Protein AF-A0A6A7JZ56-F1 (afdb_monomer)

Mean predicted aligned error: 5.35 Å

Secondary structure (DSSP, 8-state):
-----TTT-S-HHHHHHHHHHHHHHHHHHHHTTSPPPHHHHHHHHHHHHHHHHHHHHS-GGG---SSHHHHHHHHHHHHHHHHHHHHHHH-GGGHHHHHHHHHHHHHHHHHHHHHHHHHHHT-

Radius of gyration: 14.14 Å; Cα contacts (8 Å, |Δi|>4): 108; chains: 1; bounding box: 32×33×38 Å

Foldseek 3Di:
DQFDDCQFDVDPLLSVLLVLLVLLLVLVVVVVVDPDDPVNVVSLVVSLVSNVVSVVVDDPVRNDTNDVLSVQLSVLSVQLNVLVVCCVVPNDVSVVVNVVSSVSNVVSCVVCVVVRVCRVVPD

Structure (mmCIF, N/CA/C/O backbone):
data_AF-A0A6A7JZ56-F1
#
_entry.id   AF-A0A6A7JZ56-F1
#
loop_
_atom_site.group_PDB
_atom_site.id
_atom_site.type_symbol
_atom_site.label_atom_id
_atom_site.label_alt_id
_atom_site.label_comp_id
_atom_site.label_asym_id
_atom_site.label_entity_id
_atom_site.label_seq_id
_atom_site.pdbx_PDB_ins_code
_atom_site.Cartn_x
_atom_site.Cartn_y
_atom_site.Cartn_z
_atom_site.occupancy
_atom_site.B_iso_or_equiv
_atom_site.auth_seq_id
_atom_site.auth_comp_id
_atom_site.auth_asym_id
_atom_site.auth_atom_id
_atom_site.pdbx_PDB_model_num
ATOM 1 N N . MET A 1 1 ? 10.332 5.415 10.055 1.00 50.06 1 MET A N 1
ATOM 2 C CA . MET A 1 1 ? 9.336 4.327 10.210 1.00 50.06 1 MET A CA 1
ATOM 3 C C . MET A 1 1 ? 7.957 4.970 10.256 1.00 50.06 1 MET A C 1
ATOM 5 O O . MET A 1 1 ? 7.738 5.757 11.169 1.00 50.06 1 MET A O 1
ATOM 9 N N . LEU A 1 2 ? 7.067 4.672 9.297 1.00 59.12 2 LEU A N 1
ATOM 10 C CA . LEU A 1 2 ? 5.681 5.170 9.286 1.00 59.12 2 LEU A CA 1
ATOM 11 C C . LEU A 1 2 ? 5.029 4.960 10.665 1.00 59.12 2 LEU A C 1
ATOM 13 O O . LEU A 1 2 ? 4.968 3.837 11.195 1.00 59.12 2 LEU A O 1
ATOM 17 N N . LYS A 1 3 ? 4.578 6.051 11.284 1.00 64.62 3 LYS A N 1
ATOM 18 C CA . LYS A 1 3 ? 3.863 6.014 12.561 1.00 64.62 3 LYS A CA 1
ATOM 19 C C . LYS A 1 3 ? 2.387 5.757 12.253 1.00 64.62 3 LYS A C 1
ATOM 21 O O . LYS A 1 3 ? 1.744 6.533 11.572 1.00 64.62 3 LYS A O 1
ATOM 26 N N . ILE A 1 4 ? 1.847 4.647 12.752 1.00 70.88 4 ILE A N 1
ATOM 27 C CA . ILE A 1 4 ? 0.401 4.375 12.765 1.00 70.88 4 ILE A CA 1
ATOM 28 C C . ILE A 1 4 ? 0.054 4.108 14.220 1.00 70.88 4 ILE A C 1
ATOM 30 O O . ILE A 1 4 ? 0.579 3.160 14.814 1.00 70.88 4 ILE A O 1
ATOM 34 N N . ASN A 1 5 ? -0.748 4.995 14.805 1.00 71.94 5 ASN A N 1
ATOM 35 C CA . ASN A 1 5 ? -1.115 4.946 16.216 1.00 71.94 5 ASN A CA 1
ATOM 36 C C . ASN A 1 5 ? -2.309 4.000 16.451 1.00 71.94 5 ASN A C 1
ATOM 38 O O . ASN A 1 5 ? -2.927 3.493 15.513 1.00 71.94 5 ASN A O 1
ATOM 42 N N . GLN A 1 6 ? -2.645 3.762 17.720 1.00 69.44 6 GLN A N 1
ATOM 43 C CA . GLN A 1 6 ? -3.777 2.905 18.098 1.00 69.44 6 GLN A CA 1
ATOM 44 C C . GLN A 1 6 ? -5.144 3.463 17.664 1.00 69.44 6 GLN A C 1
ATOM 46 O O . GLN A 1 6 ? -6.108 2.705 17.592 1.00 69.44 6 GLN A O 1
ATOM 51 N N . ASN A 1 7 ? -5.232 4.755 17.329 1.00 76.62 7 ASN A N 1
ATOM 52 C CA . ASN A 1 7 ? -6.481 5.382 16.897 1.00 76.62 7 ASN A CA 1
ATOM 53 C C . ASN A 1 7 ? -6.857 4.992 15.462 1.00 76.62 7 ASN A C 1
ATOM 55 O O . ASN A 1 7 ? -8.012 5.145 15.093 1.00 76.62 7 ASN A O 1
ATOM 59 N N . VAL A 1 8 ? -5.922 4.470 14.658 1.00 82.50 8 VAL A N 1
ATOM 60 C CA . VAL A 1 8 ? -6.206 3.985 13.295 1.00 82.50 8 VAL A CA 1
ATOM 61 C C . VAL A 1 8 ? -6.867 2.604 13.319 1.00 82.50 8 VAL A C 1
ATOM 63 O O . VAL A 1 8 ? -7.853 2.373 12.624 1.00 82.50 8 VAL A O 1
ATOM 66 N N . SER A 1 9 ? -6.369 1.692 14.155 1.00 84.69 9 SER A N 1
ATOM 67 C CA . SER A 1 9 ? -7.002 0.400 14.439 1.00 84.69 9 SER A CA 1
ATOM 68 C C . SER A 1 9 ? -6.580 -0.082 15.821 1.00 84.69 9 SER A C 1
ATOM 70 O O . SER A 1 9 ? -5.426 0.099 16.213 1.00 84.69 9 SER A O 1
ATOM 72 N N . LYS A 1 10 ? -7.483 -0.753 16.543 1.00 84.62 10 LYS A N 1
ATOM 73 C CA . LYS A 1 10 ? -7.171 -1.376 17.840 1.00 84.62 10 LYS A CA 1
ATOM 74 C C . LYS A 1 10 ? -6.270 -2.606 17.684 1.00 84.62 10 LYS A C 1
ATOM 76 O O . LYS A 1 10 ? -5.477 -2.895 18.578 1.00 84.62 10 LYS A O 1
ATOM 81 N N . ASP A 1 11 ? -6.319 -3.275 16.535 1.00 86.69 11 ASP A N 1
ATOM 82 C CA . ASP A 1 11 ? -5.546 -4.485 16.267 1.00 86.69 11 ASP A CA 1
ATOM 83 C C . ASP A 1 11 ? -4.121 -4.163 15.784 1.00 86.69 11 ASP A C 1
ATOM 85 O O . ASP A 1 11 ? -3.913 -3.448 14.803 1.00 86.69 11 ASP A O 1
ATOM 89 N N . ALA A 1 12 ? -3.113 -4.676 16.494 1.00 86.31 12 ALA A N 1
ATOM 90 C CA . ALA A 1 12 ? -1.713 -4.376 16.194 1.00 86.31 12 ALA A CA 1
ATOM 91 C C . ALA A 1 12 ? -1.249 -4.970 14.859 1.00 86.31 12 ALA A C 1
ATOM 93 O O . ALA A 1 12 ? -0.477 -4.325 14.152 1.00 86.31 12 ALA A O 1
ATOM 94 N N . GLN A 1 13 ? -1.737 -6.158 14.498 1.00 88.50 13 GLN A N 1
ATOM 95 C CA . GLN A 1 13 ? -1.364 -6.826 13.252 1.00 88.50 13 GLN A CA 1
ATOM 96 C C . GLN A 1 13 ? -1.930 -6.076 12.041 1.00 88.50 13 GLN A C 1
ATOM 98 O O . GLN A 1 13 ? -1.213 -5.862 11.070 1.00 88.50 13 GLN A O 1
ATOM 103 N N . THR A 1 14 ? -3.161 -5.576 12.143 1.00 88.75 14 THR A N 1
ATOM 104 C CA . THR A 1 14 ? -3.817 -4.729 11.139 1.00 88.75 14 THR A CA 1
ATOM 105 C C . THR A 1 14 ? -3.053 -3.420 10.934 1.00 88.75 14 THR A C 1
ATOM 107 O O . THR A 1 14 ? -2.819 -3.010 9.797 1.00 88.75 14 THR A O 1
ATOM 110 N N . ARG A 1 15 ? -2.578 -2.782 12.018 1.00 89.06 15 ARG A N 1
ATOM 111 C CA . ARG A 1 15 ? -1.710 -1.595 11.909 1.00 89.06 15 ARG A CA 1
ATOM 112 C C . ARG A 1 15 ? -0.377 -1.914 11.235 1.00 89.06 15 ARG A C 1
ATOM 114 O O . ARG A 1 15 ? 0.089 -1.113 10.432 1.00 89.06 15 ARG A O 1
ATOM 121 N N . THR A 1 16 ? 0.247 -3.044 11.566 1.00 89.56 16 THR A N 1
ATOM 122 C CA . THR A 1 16 ? 1.497 -3.478 10.923 1.00 89.56 16 THR A CA 1
ATOM 123 C C . THR A 1 16 ? 1.284 -3.728 9.436 1.00 89.56 16 THR A C 1
ATOM 125 O O . THR A 1 16 ? 2.041 -3.198 8.632 1.00 89.56 16 THR A O 1
ATOM 128 N N . LEU A 1 17 ? 0.223 -4.444 9.062 1.00 90.81 17 LEU A N 1
ATOM 129 C CA . LEU A 1 17 ? -0.098 -4.713 7.665 1.00 90.81 17 LEU A CA 1
ATOM 130 C C . LEU A 1 17 ? -0.321 -3.415 6.876 1.00 90.81 17 LEU A C 1
ATOM 132 O O . LEU A 1 17 ? 0.290 -3.231 5.829 1.00 90.81 17 LEU A O 1
ATOM 136 N N . LEU A 1 18 ? -1.101 -2.470 7.414 1.00 91.19 18 LEU A N 1
ATOM 137 C CA . LEU A 1 18 ? -1.303 -1.164 6.778 1.00 91.19 18 LEU A CA 1
ATOM 138 C C . LEU A 1 18 ? 0.019 -0.403 6.565 1.00 91.19 18 LEU A C 1
ATOM 140 O O . LEU A 1 18 ? 0.199 0.227 5.527 1.00 91.19 18 LEU A O 1
ATOM 144 N N . LYS A 1 19 ? 0.966 -0.469 7.512 1.00 89.75 19 LYS A N 1
ATOM 145 C CA . LYS A 1 19 ? 2.287 0.161 7.340 1.00 89.75 19 LYS A CA 1
ATOM 146 C C . LYS A 1 19 ? 3.075 -0.442 6.187 1.00 89.75 19 LYS A C 1
ATOM 148 O O . LYS A 1 19 ? 3.716 0.306 5.459 1.00 89.75 19 LYS A O 1
ATOM 153 N N . GLU A 1 20 ? 3.078 -1.764 6.053 1.00 90.31 20 GLU A N 1
ATOM 154 C CA . GLU A 1 20 ? 3.816 -2.426 4.971 1.00 90.31 20 GLU A CA 1
ATOM 155 C C . GLU A 1 20 ? 3.198 -2.112 3.609 1.00 90.31 20 GLU A C 1
ATOM 157 O O . GLU A 1 20 ? 3.914 -1.755 2.679 1.00 90.31 20 GLU A O 1
ATOM 162 N N . LEU A 1 21 ? 1.868 -2.119 3.527 1.00 92.56 21 LEU A N 1
ATOM 163 C CA . LEU A 1 21 ? 1.133 -1.713 2.331 1.00 92.56 21 LEU A CA 1
ATOM 164 C C . LEU A 1 21 ? 1.464 -0.281 1.890 1.00 92.56 21 LEU A C 1
ATOM 166 O O . LEU A 1 21 ? 1.689 -0.033 0.709 1.00 92.56 21 LEU A O 1
ATOM 170 N N . LEU A 1 22 ? 1.555 0.657 2.837 1.00 92.00 22 LEU A N 1
ATOM 171 C CA . LEU A 1 22 ? 1.928 2.043 2.540 1.00 92.00 22 LEU A CA 1
ATOM 172 C C . LEU A 1 22 ? 3.359 2.173 2.008 1.00 92.00 22 LEU A C 1
ATOM 174 O O . LEU A 1 22 ? 3.589 2.960 1.095 1.00 92.00 22 LEU A O 1
ATOM 178 N N . LYS A 1 23 ? 4.313 1.395 2.534 1.00 89.81 23 LYS A N 1
ATOM 179 C CA . LYS A 1 23 ? 5.691 1.394 2.014 1.00 89.81 23 LYS A CA 1
ATOM 180 C C . LYS A 1 23 ? 5.750 0.885 0.577 1.00 89.81 23 LYS A C 1
ATOM 182 O O . LYS A 1 23 ? 6.409 1.499 -0.253 1.00 89.81 23 LYS A O 1
ATOM 187 N N . VAL A 1 24 ? 5.058 -0.221 0.290 1.00 91.94 24 VAL A N 1
ATOM 188 C CA . VAL A 1 24 ? 4.978 -0.790 -1.066 1.00 91.94 24 VAL A CA 1
ATOM 189 C C . VAL A 1 24 ? 4.401 0.240 -2.031 1.00 91.94 24 VAL A C 1
ATOM 191 O O . VAL A 1 24 ? 4.985 0.496 -3.080 1.00 91.94 24 VAL A O 1
ATOM 194 N N . HIS A 1 25 ? 3.314 0.903 -1.637 1.00 93.12 25 HIS A N 1
ATOM 195 C CA . HIS A 1 25 ? 2.709 1.960 -2.436 1.00 93.12 25 HIS A CA 1
ATOM 196 C C . HIS A 1 25 ? 3.665 3.129 -2.703 1.00 93.12 25 HIS A C 1
ATOM 198 O O . HIS A 1 25 ? 3.793 3.565 -3.842 1.00 93.12 25 HIS A O 1
ATOM 204 N N . GLN A 1 26 ? 4.392 3.610 -1.689 1.00 89.38 26 GLN A N 1
ATOM 205 C CA . GLN A 1 26 ? 5.391 4.674 -1.861 1.00 89.38 26 GLN A CA 1
ATOM 206 C C . GLN A 1 26 ? 6.486 4.284 -2.868 1.00 89.38 26 GLN A C 1
ATOM 208 O O . GLN A 1 26 ? 6.894 5.116 -3.678 1.00 89.38 26 GLN A O 1
ATOM 213 N N . ILE A 1 27 ? 6.919 3.020 -2.868 1.00 91.00 27 ILE A N 1
ATOM 214 C CA . ILE A 1 27 ? 7.876 2.499 -3.855 1.00 91.00 27 ILE A CA 1
ATOM 215 C C . ILE A 1 27 ? 7.255 2.461 -5.255 1.00 91.00 27 ILE A C 1
ATOM 217 O O . ILE A 1 27 ? 7.877 2.916 -6.211 1.00 91.00 27 ILE A O 1
ATOM 221 N N . HIS A 1 28 ? 6.013 1.993 -5.391 1.00 90.69 28 HIS A N 1
ATOM 222 C CA . HIS A 1 28 ? 5.309 2.006 -6.676 1.00 90.69 28 HIS A CA 1
ATOM 223 C C . HIS A 1 28 ? 5.098 3.424 -7.229 1.00 90.69 28 HIS A C 1
ATOM 225 O O . HIS A 1 28 ? 5.112 3.614 -8.446 1.00 90.69 28 HIS A O 1
ATOM 231 N N . GLN A 1 29 ? 4.921 4.426 -6.362 1.00 87.12 29 GLN A N 1
ATOM 232 C CA . GLN A 1 29 ? 4.890 5.828 -6.782 1.00 87.12 29 GLN A CA 1
ATOM 233 C C . GLN A 1 29 ? 6.268 6.311 -7.234 1.00 87.12 29 GLN A C 1
ATOM 235 O O . GLN A 1 29 ? 6.370 6.969 -8.267 1.00 87.12 29 GLN A O 1
ATOM 240 N N . ALA A 1 30 ? 7.329 5.952 -6.505 1.00 84.38 30 ALA A N 1
ATOM 241 C CA . ALA A 1 30 ? 8.698 6.284 -6.891 1.00 84.38 30 ALA A CA 1
ATOM 242 C C . ALA A 1 30 ? 9.080 5.663 -8.245 1.00 84.38 30 ALA A C 1
ATOM 244 O O . ALA A 1 30 ? 9.745 6.324 -9.037 1.00 84.38 30 ALA A O 1
ATOM 245 N N . TYR A 1 31 ? 8.587 4.459 -8.552 1.00 80.19 31 TYR A N 1
ATOM 246 C CA . TYR A 1 31 ? 8.820 3.810 -9.844 1.00 80.19 31 TYR A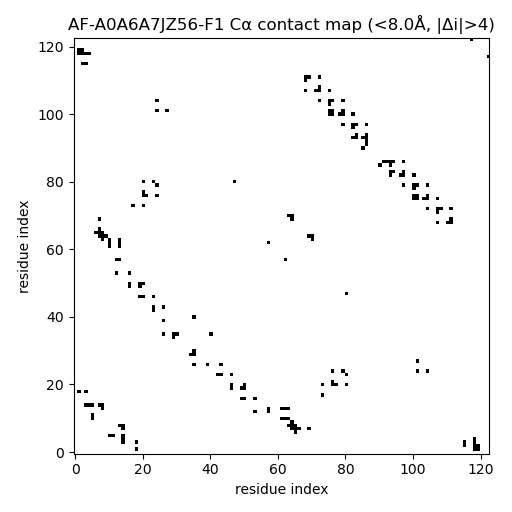 CA 1
ATOM 247 C C . TYR A 1 31 ? 8.293 4.616 -11.046 1.00 80.19 31 TYR A C 1
ATOM 249 O O . TYR A 1 31 ? 8.812 4.515 -12.151 1.00 80.19 31 TYR A O 1
ATOM 257 N N . ASN A 1 32 ? 7.293 5.482 -10.844 1.00 71.94 32 ASN A N 1
ATOM 258 C CA . ASN A 1 32 ? 6.802 6.356 -11.916 1.00 71.94 32 ASN A CA 1
ATOM 259 C C . ASN A 1 32 ? 7.804 7.455 -12.307 1.00 71.94 32 ASN A C 1
ATOM 261 O O . ASN A 1 32 ? 7.645 8.068 -13.360 1.00 71.94 32 ASN A O 1
ATOM 265 N N . VAL A 1 33 ? 8.773 7.764 -11.440 1.00 77.69 33 VAL A N 1
ATOM 266 C CA . VAL A 1 33 ? 9.695 8.903 -11.593 1.00 77.69 33 VAL A CA 1
ATOM 267 C C . VAL A 1 33 ? 11.170 8.495 -11.606 1.00 77.69 33 VAL A C 1
ATOM 269 O O . VAL A 1 33 ? 12.018 9.317 -11.948 1.00 77.69 33 VAL A O 1
ATOM 272 N N . ARG A 1 34 ? 11.487 7.251 -11.233 1.00 85.38 34 ARG A N 1
ATOM 273 C CA . ARG A 1 34 ? 12.829 6.659 -11.286 1.00 85.38 34 ARG A CA 1
ATOM 274 C C . ARG A 1 34 ? 12.748 5.138 -11.369 1.00 85.38 34 ARG A C 1
ATOM 276 O O . ARG A 1 34 ? 11.777 4.555 -10.901 1.00 85.38 34 ARG A O 1
ATOM 283 N N . ASP A 1 35 ? 13.808 4.501 -11.847 1.00 84.31 35 ASP A N 1
ATOM 284 C CA . ASP A 1 35 ? 13.936 3.047 -11.755 1.00 84.31 35 ASP A CA 1
ATOM 285 C C . ASP A 1 35 ? 13.997 2.582 -10.291 1.00 84.31 35 ASP A C 1
ATOM 287 O O . ASP A 1 35 ? 14.408 3.328 -9.387 1.00 84.31 35 ASP A O 1
ATOM 291 N N . LEU A 1 36 ? 13.566 1.340 -10.055 1.00 84.94 36 LEU A N 1
ATOM 292 C CA . LEU A 1 36 ? 13.720 0.685 -8.759 1.00 84.94 36 LEU A CA 1
ATOM 293 C C . LEU A 1 36 ? 15.203 0.439 -8.482 1.00 84.94 36 LEU A C 1
ATOM 295 O O . LEU A 1 36 ? 15.968 0.070 -9.367 1.00 84.94 36 LEU A O 1
ATOM 299 N N . THR A 1 37 ? 15.605 0.660 -7.236 1.00 89.19 37 THR A N 1
ATOM 300 C CA . THR A 1 37 ? 16.930 0.270 -6.749 1.00 89.19 37 THR A CA 1
ATOM 301 C C . THR A 1 37 ? 16.862 -1.124 -6.137 1.00 89.19 37 THR A C 1
ATOM 303 O O . THR A 1 37 ? 15.802 -1.529 -5.659 1.00 89.19 37 THR A O 1
ATOM 306 N N . ASP A 1 38 ? 18.002 -1.804 -6.008 1.00 89.69 38 ASP A N 1
ATOM 307 C CA . ASP A 1 38 ? 18.105 -3.073 -5.268 1.00 89.69 38 ASP A CA 1
ATOM 308 C C . ASP A 1 38 ? 17.494 -2.981 -3.856 1.00 89.69 38 ASP A C 1
ATOM 310 O O . ASP A 1 38 ? 16.910 -3.933 -3.338 1.00 89.69 38 ASP A O 1
ATOM 314 N N . ALA A 1 39 ? 17.608 -1.813 -3.213 1.00 89.25 39 ALA A N 1
ATOM 315 C CA . ALA A 1 39 ? 17.013 -1.571 -1.905 1.00 89.25 39 ALA A CA 1
ATOM 316 C C . ALA A 1 39 ? 15.477 -1.539 -1.964 1.00 89.25 39 ALA A C 1
ATOM 318 O O . ALA A 1 39 ? 14.822 -2.071 -1.066 1.00 89.25 39 ALA A O 1
ATOM 319 N N . ASP A 1 40 ? 14.895 -0.943 -3.007 1.00 87.69 40 ASP A N 1
ATOM 320 C CA . ASP A 1 40 ? 13.446 -0.952 -3.209 1.00 87.69 40 ASP A CA 1
ATOM 321 C C . ASP A 1 40 ? 12.944 -2.374 -3.456 1.00 87.69 40 ASP A C 1
ATOM 323 O O . ASP A 1 40 ? 11.964 -2.788 -2.841 1.00 87.69 40 ASP A O 1
ATOM 327 N N . GLU A 1 41 ? 13.642 -3.144 -4.292 1.00 87.88 41 GLU A N 1
ATOM 328 C CA . GLU A 1 41 ? 13.302 -4.539 -4.582 1.00 87.88 41 GLU A CA 1
ATOM 329 C C . GLU A 1 41 ? 13.330 -5.408 -3.317 1.00 87.88 41 GLU A C 1
ATOM 331 O O . GLU A 1 41 ? 12.373 -6.137 -3.043 1.00 87.88 41 GLU A O 1
ATOM 336 N N . GLN A 1 42 ? 14.356 -5.256 -2.472 1.00 89.62 42 GLN A N 1
ATOM 337 C CA . GLN A 1 42 ? 14.428 -5.936 -1.173 1.00 89.62 42 GLN A CA 1
ATOM 338 C C . GLN A 1 42 ? 13.274 -5.540 -0.240 1.00 89.62 42 GLN A C 1
ATOM 340 O O . GLN A 1 42 ? 12.731 -6.380 0.488 1.00 89.62 42 GLN A O 1
ATOM 345 N N . ILE A 1 43 ? 12.881 -4.260 -0.229 1.00 89.31 43 ILE A N 1
ATOM 346 C CA . ILE A 1 43 ? 11.737 -3.800 0.570 1.00 89.31 43 ILE A CA 1
ATOM 347 C C . ILE A 1 43 ? 10.439 -4.397 0.028 1.00 89.31 43 ILE A C 1
ATOM 349 O O . ILE A 1 43 ? 9.614 -4.848 0.830 1.00 89.31 43 ILE A O 1
ATOM 353 N N . LEU A 1 44 ? 10.254 -4.422 -1.293 1.00 88.81 44 LEU A N 1
ATOM 354 C CA . LEU A 1 44 ? 9.093 -5.027 -1.934 1.00 88.81 44 LEU A CA 1
ATOM 355 C C . LEU A 1 44 ? 8.995 -6.503 -1.549 1.00 88.81 44 LEU A C 1
ATOM 357 O O . LEU A 1 44 ? 7.986 -6.902 -0.966 1.00 88.81 44 LEU A O 1
ATOM 361 N N . GLU A 1 45 ? 10.048 -7.291 -1.766 1.00 89.06 45 GLU A N 1
ATOM 362 C CA . GLU A 1 45 ? 10.078 -8.721 -1.442 1.00 89.06 45 GLU A CA 1
ATOM 363 C C . GLU A 1 45 ? 9.733 -8.983 0.032 1.00 89.06 45 GLU A C 1
ATOM 365 O O . GLU A 1 45 ? 8.847 -9.786 0.357 1.00 89.06 45 GLU A O 1
ATOM 370 N N . LYS A 1 46 ? 10.383 -8.258 0.950 1.00 90.19 46 LYS A N 1
ATOM 371 C CA . LYS A 1 46 ? 10.117 -8.376 2.387 1.00 90.19 46 LYS A CA 1
ATOM 372 C C . LYS A 1 46 ? 8.665 -8.036 2.724 1.00 90.19 46 LYS A C 1
ATOM 374 O O . LYS A 1 46 ? 8.038 -8.737 3.524 1.00 90.19 46 LYS A O 1
ATOM 379 N N . SER A 1 47 ? 8.125 -6.985 2.114 1.00 88.31 47 SER A N 1
ATOM 380 C CA . SER A 1 47 ? 6.752 -6.535 2.346 1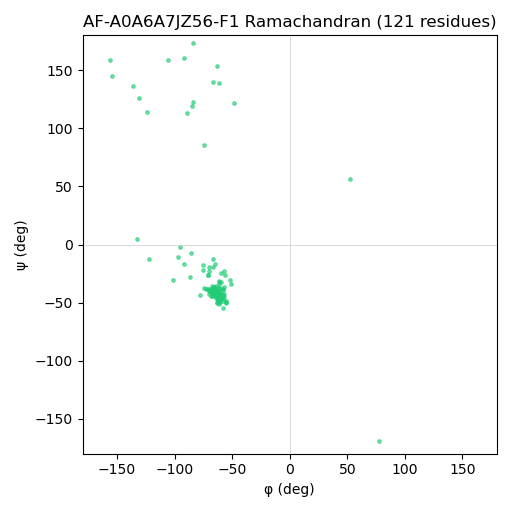.00 88.31 47 SER A CA 1
ATOM 381 C C . SER A 1 47 ? 5.731 -7.530 1.792 1.00 88.31 47 SER A C 1
ATOM 383 O O . SER A 1 47 ? 4.732 -7.801 2.460 1.00 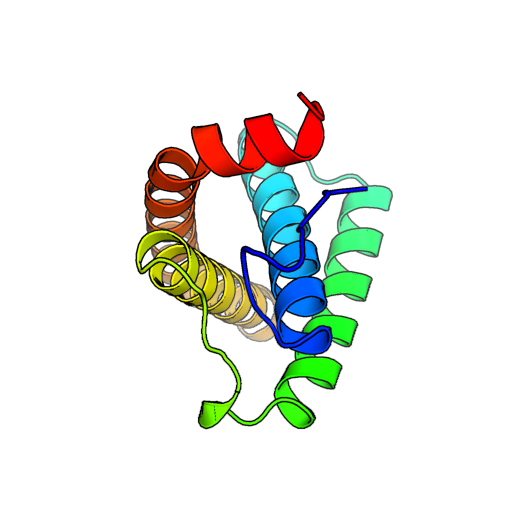88.31 47 SER A O 1
ATOM 385 N N . PHE A 1 48 ? 5.984 -8.141 0.629 1.00 86.19 48 PHE A N 1
ATOM 386 C CA . PHE A 1 48 ? 5.149 -9.213 0.072 1.00 86.19 48 PHE A CA 1
ATOM 387 C C . PHE A 1 48 ? 5.088 -10.424 0.999 1.00 86.19 48 PHE A C 1
ATOM 389 O O . PHE A 1 48 ? 3.999 -10.898 1.335 1.00 86.19 48 PHE A O 1
ATOM 396 N N . ASN A 1 49 ? 6.247 -10.892 1.464 1.00 88.38 49 ASN A N 1
ATOM 397 C CA . ASN A 1 49 ? 6.329 -12.039 2.363 1.00 88.38 49 ASN A CA 1
ATOM 398 C C . ASN A 1 49 ? 5.592 -11.783 3.682 1.00 88.38 49 ASN A C 1
ATOM 400 O O . ASN A 1 49 ? 4.786 -12.615 4.110 1.00 88.38 49 ASN A O 1
ATOM 404 N N . LEU A 1 50 ? 5.796 -10.607 4.280 1.00 88.44 50 LEU A N 1
ATOM 405 C CA . LEU A 1 50 ? 5.127 -10.221 5.520 1.00 88.44 50 LEU A CA 1
ATOM 406 C C . LEU A 1 50 ? 3.613 -10.040 5.331 1.00 88.44 50 LEU A C 1
ATOM 408 O O . LEU A 1 50 ? 2.832 -10.455 6.186 1.00 88.44 50 LEU A O 1
ATOM 412 N N . THR A 1 51 ? 3.177 -9.481 4.201 1.00 86.19 51 THR A N 1
ATOM 413 C CA . THR A 1 51 ? 1.747 -9.345 3.881 1.00 86.19 51 THR A CA 1
ATOM 414 C C . THR A 1 51 ? 1.089 -10.717 3.777 1.00 86.19 51 THR A C 1
ATOM 416 O O . THR A 1 51 ? 0.058 -10.949 4.407 1.00 86.19 51 THR A O 1
ATOM 419 N N . ARG A 1 52 ? 1.709 -11.659 3.055 1.00 85.06 52 ARG A N 1
ATOM 420 C CA . ARG A 1 52 ? 1.217 -13.039 2.930 1.00 85.06 52 ARG A CA 1
ATOM 421 C C . ARG A 1 52 ? 1.105 -13.725 4.293 1.00 85.06 52 ARG A C 1
ATOM 423 O O . ARG A 1 52 ? 0.092 -14.359 4.583 1.00 85.06 52 ARG A O 1
ATOM 430 N N . GLU A 1 53 ? 2.120 -13.569 5.141 1.00 88.25 53 GLU A N 1
ATOM 431 C CA . GLU A 1 53 ? 2.119 -14.112 6.499 1.00 88.25 53 GLU A CA 1
ATOM 432 C C . GLU A 1 53 ? 0.983 -13.521 7.348 1.00 88.25 53 GLU A C 1
ATOM 434 O O . GLU A 1 53 ? 0.200 -14.267 7.939 1.00 88.25 53 GLU A O 1
ATOM 439 N N . LEU A 1 54 ? 0.860 -12.192 7.398 1.00 86.44 54 LEU A N 1
ATOM 440 C CA . LEU A 1 54 ? -0.141 -11.510 8.218 1.00 86.44 54 LEU A CA 1
ATOM 441 C C . LEU A 1 54 ? -1.564 -11.776 7.726 1.00 86.44 54 LEU A C 1
ATOM 443 O O . LEU A 1 54 ? -2.439 -12.034 8.548 1.00 86.44 54 LEU A O 1
ATOM 447 N N . MET A 1 55 ? -1.797 -11.801 6.414 1.00 81.50 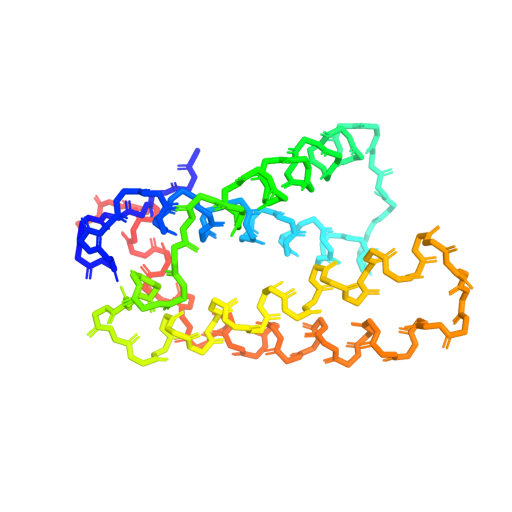55 MET A N 1
ATOM 448 C CA . MET A 1 55 ? -3.109 -12.121 5.839 1.00 81.50 55 MET A CA 1
ATOM 449 C C . MET A 1 55 ? -3.581 -13.535 6.203 1.00 81.50 55 MET A C 1
ATOM 451 O O . MET A 1 55 ? -4.775 -13.743 6.393 1.00 81.50 55 MET A O 1
ATOM 455 N N . SER A 1 56 ? -2.665 -14.496 6.376 1.00 81.56 56 SER A N 1
ATOM 456 C CA . SER A 1 56 ? -3.021 -15.841 6.862 1.00 81.56 56 SER A CA 1
ATOM 457 C C . SER A 1 56 ? -3.442 -15.869 8.341 1.00 81.56 56 SER A C 1
ATOM 459 O O . SER A 1 56 ? -4.153 -16.775 8.772 1.00 81.56 56 SER A O 1
ATOM 461 N N . LYS A 1 57 ? -3.012 -14.873 9.127 1.00 80.50 57 LYS A N 1
ATOM 462 C CA . LYS A 1 57 ? -3.192 -14.802 10.588 1.00 80.50 57 LYS A CA 1
ATOM 463 C C . LYS A 1 57 ? -4.326 -13.861 11.001 1.00 80.50 57 LYS A C 1
ATOM 465 O O . LYS A 1 57 ? -4.967 -14.070 12.034 1.00 80.50 57 LYS A O 1
ATOM 470 N N . ILE A 1 58 ? -4.581 -12.822 10.211 1.00 80.12 58 ILE A N 1
ATOM 471 C CA . ILE A 1 58 ? -5.619 -11.827 10.465 1.00 80.12 58 ILE A CA 1
ATOM 472 C C . ILE A 1 58 ? -6.919 -12.307 9.816 1.00 80.12 58 ILE A C 1
ATOM 474 O O . ILE A 1 58 ? -7.058 -12.349 8.599 1.00 80.12 58 ILE A O 1
ATOM 478 N N . SER A 1 59 ? -7.921 -12.627 10.635 1.00 72.88 59 SER A N 1
ATOM 479 C CA . SER A 1 59 ? -9.279 -12.827 10.121 1.00 72.88 59 SER A CA 1
ATOM 480 C C . SER A 1 59 ? -9.788 -11.532 9.486 1.00 72.88 59 SER A C 1
ATOM 482 O O . SER A 1 59 ? -9.658 -10.466 10.085 1.00 72.88 59 SER A O 1
ATOM 484 N N . THR A 1 60 ? -10.469 -11.621 8.344 1.00 69.81 60 THR A N 1
ATOM 485 C CA . THR A 1 60 ? -11.127 -10.473 7.690 1.00 69.81 60 THR A CA 1
ATOM 486 C C . THR A 1 60 ? -12.043 -9.688 8.637 1.00 69.81 60 THR A C 1
ATOM 488 O O . THR A 1 60 ? -12.124 -8.470 8.546 1.00 69.81 60 THR A O 1
ATOM 491 N N . LYS A 1 61 ? -12.660 -10.347 9.631 1.00 67.81 61 LYS A N 1
ATOM 492 C CA . LYS A 1 61 ? -13.476 -9.697 10.677 1.00 67.81 61 LYS A CA 1
ATOM 493 C C . LYS A 1 61 ? -12.676 -8.795 11.632 1.00 67.81 61 LYS A C 1
ATOM 495 O O . LYS A 1 61 ? -13.284 -7.979 12.328 1.00 67.81 61 LYS A O 1
ATOM 500 N N . LYS A 1 62 ? -11.352 -8.969 11.718 1.00 69.56 62 LYS A N 1
ATOM 501 C CA . LYS A 1 62 ? -10.430 -8.176 12.552 1.00 69.56 62 LYS A CA 1
ATOM 502 C C . LYS A 1 62 ? -9.831 -6.977 11.817 1.00 69.56 62 LYS A C 1
ATOM 504 O O . LYS A 1 62 ? -9.363 -6.061 12.488 1.00 69.56 62 LYS A O 1
ATOM 509 N N . ILE A 1 63 ? -9.899 -6.951 10.485 1.00 79.75 63 ILE A N 1
ATOM 510 C CA . ILE A 1 63 ? -9.517 -5.792 9.675 1.00 79.75 63 ILE A CA 1
ATOM 511 C C . ILE A 1 63 ? -10.622 -4.746 9.834 1.00 79.75 63 ILE A C 1
ATOM 513 O O . ILE A 1 63 ? -11.602 -4.722 9.095 1.00 79.75 63 ILE A O 1
ATOM 517 N N . LYS A 1 64 ? -10.508 -3.946 10.893 1.00 79.69 64 LYS A N 1
ATOM 518 C CA . LYS A 1 64 ? -11.412 -2.837 11.194 1.00 79.69 64 LYS A CA 1
ATOM 519 C C . LYS A 1 64 ? -10.590 -1.603 11.498 1.00 79.69 64 LYS A C 1
ATOM 521 O O . LYS A 1 64 ? -9.740 -1.632 12.400 1.00 79.69 64 LYS A O 1
ATOM 526 N N . PHE A 1 65 ? -10.882 -0.527 10.785 1.00 86.44 65 PHE A N 1
ATOM 527 C CA . PHE A 1 65 ? -10.295 0.772 11.047 1.00 86.44 65 PHE A CA 1
ATOM 528 C C . PHE A 1 65 ? -11.303 1.703 11.724 1.00 86.44 65 PHE A C 1
ATOM 530 O O . PHE A 1 65 ? -12.510 1.466 11.723 1.00 86.44 65 PHE A O 1
ATOM 537 N N . ALA A 1 66 ? -10.796 2.732 12.401 1.00 82.31 66 ALA A N 1
ATOM 538 C CA . ALA A 1 66 ? -11.642 3.667 13.143 1.00 82.31 66 ALA A CA 1
ATOM 539 C C . ALA A 1 66 ? -12.395 4.659 12.239 1.00 82.31 66 ALA A C 1
ATOM 541 O O . ALA A 1 66 ? -13.402 5.222 12.657 1.00 82.31 66 ALA A O 1
ATOM 542 N N . ASP A 1 67 ? -11.902 4.882 11.018 1.00 85.69 67 ASP A N 1
ATOM 543 C CA . ASP A 1 67 ? -12.459 5.811 10.034 1.00 85.69 67 ASP A CA 1
ATOM 544 C C . ASP A 1 67 ? -12.476 5.126 8.659 1.00 85.69 67 ASP A C 1
ATOM 546 O O . ASP A 1 67 ? -11.488 4.503 8.258 1.00 85.69 67 ASP A O 1
ATOM 550 N N . LYS A 1 68 ? -13.586 5.288 7.928 1.00 86.81 68 LYS A N 1
ATOM 551 C CA . LYS A 1 68 ? -13.825 4.691 6.606 1.00 86.81 68 LYS A CA 1
ATOM 552 C C . LYS A 1 68 ? -12.754 5.034 5.575 1.00 86.81 68 LYS A C 1
ATOM 554 O O . LYS A 1 68 ? -12.554 4.262 4.634 1.00 86.81 68 LYS A O 1
ATOM 559 N N . LYS A 1 69 ? -12.062 6.170 5.717 1.00 88.69 69 LYS A N 1
ATOM 560 C CA . LYS A 1 69 ? -10.948 6.514 4.820 1.00 88.69 69 LYS A CA 1
ATOM 561 C C . LYS A 1 69 ? -9.785 5.528 4.949 1.00 88.69 69 LYS A C 1
ATOM 563 O O . LYS A 1 69 ? -9.182 5.179 3.943 1.00 88.69 69 LYS A O 1
ATOM 568 N N . TRP A 1 70 ? -9.521 5.020 6.157 1.00 89.12 70 TRP A N 1
ATOM 569 C CA . TRP A 1 70 ? -8.489 4.011 6.397 1.00 89.12 70 TRP A CA 1
ATOM 570 C C . TRP A 1 70 ? -8.918 2.633 5.902 1.00 89.12 70 TRP A C 1
ATOM 572 O O . TRP A 1 70 ? -8.088 1.932 5.334 1.00 89.12 70 TRP A O 1
ATOM 582 N N . ASP A 1 71 ? -10.198 2.269 6.053 1.00 89.00 71 ASP A N 1
ATOM 583 C CA . ASP A 1 71 ? -10.734 1.037 5.456 1.00 89.00 71 ASP A CA 1
ATOM 584 C C . ASP A 1 71 ? -10.587 1.071 3.926 1.00 89.00 71 ASP A C 1
ATOM 586 O O . ASP A 1 71 ? -10.114 0.115 3.314 1.00 89.00 71 ASP A O 1
ATOM 590 N N . SER A 1 72 ? -10.952 2.199 3.308 1.00 90.56 72 SER A N 1
ATOM 591 C CA . SER A 1 72 ? -10.854 2.388 1.856 1.00 90.56 72 SER A CA 1
ATOM 592 C C . SER A 1 72 ? -9.402 2.323 1.392 1.00 90.56 72 SER A C 1
ATOM 594 O O . SER A 1 72 ? -9.083 1.550 0.493 1.00 90.56 72 SER A O 1
ATOM 596 N N . LEU A 1 73 ? -8.513 3.071 2.052 1.00 93.69 73 LEU A N 1
ATOM 597 C CA . LEU A 1 73 ? -7.081 3.046 1.773 1.00 93.69 73 LEU A CA 1
ATOM 598 C C . LEU A 1 73 ? -6.514 1.632 1.882 1.00 93.69 73 LEU A C 1
ATOM 600 O O . LEU A 1 73 ? -5.879 1.158 0.948 1.00 93.69 73 LEU A O 1
ATOM 604 N N . PHE A 1 74 ? -6.785 0.933 2.983 1.00 92.50 74 PHE A N 1
ATOM 605 C CA . PHE A 1 74 ? -6.317 -0.433 3.184 1.00 92.50 74 PHE A CA 1
ATOM 606 C C . PHE A 1 74 ? -6.753 -1.362 2.046 1.00 92.50 74 PHE A C 1
ATOM 608 O O . PHE A 1 74 ? -5.927 -2.085 1.489 1.00 92.50 74 PHE A O 1
ATOM 615 N N . ASN A 1 75 ? -8.035 -1.322 1.674 1.00 91.88 75 ASN A N 1
ATOM 616 C CA . ASN A 1 75 ? -8.575 -2.178 0.622 1.00 91.88 75 ASN A CA 1
ATOM 617 C C . ASN A 1 75 ? -7.925 -1.899 -0.737 1.00 91.88 75 ASN A C 1
ATOM 619 O O . ASN A 1 75 ? -7.596 -2.842 -1.457 1.00 91.88 75 ASN A O 1
ATOM 623 N N . PHE A 1 76 ? -7.704 -0.628 -1.082 1.00 95.44 76 PHE A N 1
ATOM 624 C CA . PHE A 1 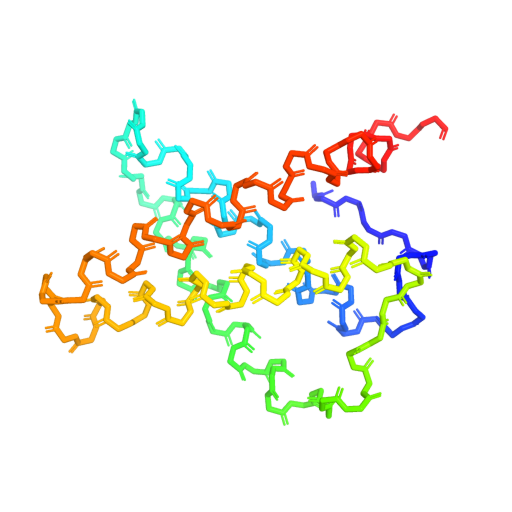76 ? -7.068 -0.279 -2.351 1.00 95.44 76 PHE A CA 1
ATOM 625 C C . PHE A 1 76 ? -5.575 -0.612 -2.379 1.00 95.44 76 PHE A C 1
ATOM 627 O O . PHE A 1 76 ? -5.110 -1.129 -3.391 1.00 95.44 76 PHE A O 1
ATOM 634 N N . LEU A 1 77 ? -4.840 -0.423 -1.279 1.00 94.81 77 LEU A N 1
ATOM 635 C CA . LEU A 1 77 ? -3.432 -0.835 -1.212 1.00 94.81 77 LEU A CA 1
ATOM 636 C C . LEU A 1 77 ? -3.286 -2.364 -1.293 1.00 94.81 77 LEU A C 1
ATOM 638 O O . LEU A 1 77 ? -2.394 -2.869 -1.970 1.00 94.81 77 LEU A O 1
ATOM 642 N N . MET A 1 78 ? -4.189 -3.119 -0.655 1.00 92.88 78 MET A N 1
ATOM 643 C CA . MET A 1 78 ? -4.244 -4.578 -0.809 1.00 92.88 78 MET A CA 1
ATOM 644 C C . MET A 1 78 ? -4.514 -4.981 -2.264 1.00 92.88 78 MET A C 1
ATOM 646 O O . MET A 1 78 ? -3.866 -5.890 -2.783 1.00 92.88 78 MET A O 1
ATOM 650 N N . ALA A 1 79 ? -5.464 -4.318 -2.929 1.00 93.38 79 ALA A N 1
ATOM 651 C CA . ALA A 1 79 ? -5.791 -4.592 -4.326 1.00 93.38 79 ALA A CA 1
ATOM 652 C C . ALA A 1 79 ? -4.611 -4.287 -5.261 1.00 93.38 79 ALA A C 1
ATOM 654 O O . ALA A 1 79 ? -4.302 -5.097 -6.134 1.00 93.38 79 ALA A O 1
ATOM 655 N N . GLU A 1 80 ? -3.921 -3.166 -5.046 1.00 94.81 80 GLU A N 1
ATOM 656 C CA . GLU A 1 80 ? -2.699 -2.806 -5.764 1.00 94.81 80 GLU A CA 1
ATOM 657 C C . GLU A 1 80 ? -1.616 -3.872 -5.597 1.00 94.81 80 GLU A C 1
ATOM 659 O O . GLU A 1 80 ? -1.050 -4.335 -6.587 1.00 94.81 80 GLU A O 1
ATOM 664 N N . GLN A 1 81 ? -1.360 -4.309 -4.363 1.00 91.31 81 GLN A N 1
ATOM 665 C CA . GLN A 1 81 ? -0.343 -5.316 -4.086 1.00 91.31 81 GLN A CA 1
ATOM 666 C C . GLN A 1 81 ? -0.676 -6.668 -4.742 1.00 91.31 81 GLN A C 1
ATOM 668 O O . GLN A 1 81 ? 0.204 -7.310 -5.316 1.00 91.31 81 GLN A O 1
ATOM 673 N N . ILE A 1 82 ? -1.945 -7.092 -4.715 1.00 90.00 82 ILE A N 1
ATOM 674 C CA . ILE A 1 82 ? -2.405 -8.308 -5.406 1.00 90.00 82 ILE A CA 1
ATOM 675 C C . ILE A 1 82 ? -2.241 -8.169 -6.923 1.00 90.00 82 ILE A C 1
ATOM 677 O O . ILE A 1 82 ? -1.801 -9.113 -7.579 1.00 90.00 82 ILE A O 1
ATOM 681 N N . ALA A 1 83 ? -2.593 -7.015 -7.491 1.00 91.31 83 ALA A N 1
ATOM 682 C CA . ALA A 1 83 ? -2.468 -6.774 -8.922 1.00 91.31 83 ALA A CA 1
ATOM 683 C C . ALA A 1 83 ? -0.998 -6.771 -9.367 1.00 91.31 83 ALA A C 1
ATOM 685 O O . ALA A 1 83 ? -0.669 -7.405 -10.366 1.00 91.31 83 ALA A O 1
ATOM 686 N N . PHE A 1 84 ? -0.103 -6.158 -8.589 1.00 89.31 84 PHE A N 1
ATOM 687 C CA . PHE A 1 84 ? 1.334 -6.200 -8.854 1.00 89.31 84 PHE A CA 1
ATOM 688 C C . PHE A 1 84 ? 1.892 -7.626 -8.775 1.00 89.31 84 PHE A C 1
ATOM 690 O O . PHE A 1 84 ? 2.614 -8.057 -9.668 1.00 89.31 84 PH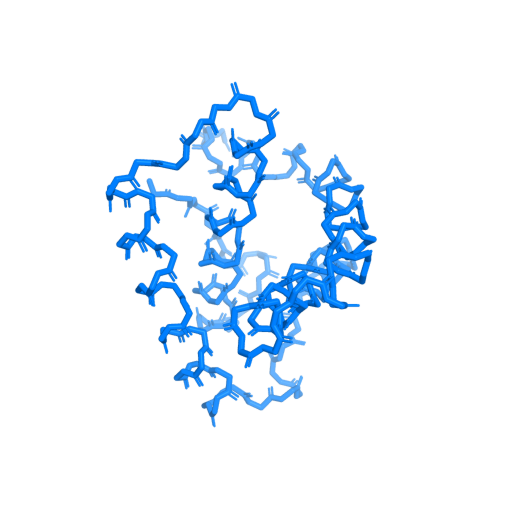E A O 1
ATOM 697 N N . ALA A 1 85 ? 1.492 -8.411 -7.770 1.00 86.50 85 ALA A N 1
ATOM 698 C CA . ALA A 1 85 ? 1.898 -9.813 -7.673 1.00 86.50 85 ALA A CA 1
ATOM 699 C C . ALA A 1 85 ? 1.460 -10.645 -8.896 1.00 86.50 85 ALA A C 1
ATOM 701 O O . ALA A 1 85 ? 2.170 -11.564 -9.297 1.00 86.50 85 ALA A O 1
ATOM 702 N N . ARG A 1 86 ? 0.318 -10.318 -9.520 1.00 88.06 86 ARG A N 1
ATOM 703 C CA . ARG A 1 86 ? -0.120 -10.956 -10.775 1.00 88.06 86 ARG A CA 1
ATOM 704 C C . ARG A 1 86 ? 0.746 -10.560 -11.966 1.00 88.06 86 ARG A C 1
ATOM 706 O O . ARG A 1 86 ? 1.031 -11.425 -12.783 1.00 88.06 86 ARG A O 1
ATOM 713 N N . VAL A 1 87 ? 1.191 -9.305 -12.047 1.00 87.81 87 VAL A N 1
ATOM 714 C CA . VAL A 1 87 ? 2.170 -8.879 -13.064 1.00 87.81 87 VAL A CA 1
ATOM 715 C C . VAL A 1 87 ? 3.466 -9.678 -12.909 1.00 87.81 87 VAL A C 1
ATOM 717 O O . VAL A 1 87 ? 3.945 -10.251 -13.880 1.00 87.81 87 VAL A O 1
ATOM 720 N N . LEU A 1 88 ? 3.972 -9.830 -11.679 1.00 84.38 88 LEU A N 1
ATOM 721 C CA . LEU A 1 88 ? 5.173 -10.635 -11.420 1.00 84.38 88 LEU A CA 1
ATOM 722 C C . LEU A 1 88 ? 4.998 -12.121 -11.780 1.00 84.38 88 LEU A C 1
ATOM 724 O O . LEU A 1 88 ? 5.937 -12.755 -12.250 1.00 84.38 88 LEU A O 1
ATOM 728 N N . ALA A 1 89 ? 3.815 -12.694 -11.539 1.00 84.44 89 ALA A N 1
ATOM 729 C CA . ALA A 1 89 ? 3.566 -14.123 -11.736 1.00 84.44 89 ALA A CA 1
ATOM 730 C C . ALA A 1 89 ? 3.146 -14.501 -13.166 1.00 84.44 89 ALA A C 1
ATOM 732 O O . ALA A 1 89 ? 3.315 -15.648 -13.573 1.00 84.44 89 ALA A O 1
ATOM 733 N N . SER A 1 90 ? 2.516 -13.583 -13.898 1.00 85.56 90 SER A N 1
ATOM 734 C CA . SER A 1 90 ? 1.836 -13.872 -15.169 1.00 85.56 90 SER A CA 1
ATOM 735 C C . SER A 1 90 ? 2.173 -12.880 -16.283 1.00 85.56 90 SER A C 1
ATOM 737 O O . SER A 1 90 ? 1.609 -12.983 -17.366 1.00 85.56 90 SER A O 1
ATOM 739 N N . GLY A 1 91 ? 3.097 -11.949 -16.040 1.00 79.81 91 GLY A N 1
ATOM 740 C CA . GLY A 1 91 ? 3.591 -11.003 -17.035 1.00 79.81 91 GLY A CA 1
ATOM 741 C C . GLY A 1 91 ? 2.644 -9.835 -17.327 1.00 79.81 91 GLY A C 1
ATOM 742 O O . GLY A 1 91 ? 1.651 -9.594 -16.626 1.00 79.81 91 GLY A O 1
ATOM 743 N N . ASP A 1 92 ? 2.982 -9.104 -18.388 1.00 85.75 92 ASP A N 1
ATOM 744 C CA . ASP A 1 92 ? 2.441 -7.777 -18.712 1.00 85.75 92 ASP A CA 1
ATOM 745 C C . ASP A 1 92 ? 0.948 -7.751 -19.070 1.00 85.75 92 ASP A C 1
ATOM 747 O O . ASP A 1 92 ? 0.328 -6.688 -19.028 1.00 85.75 92 ASP A O 1
ATOM 751 N N . ASP A 1 93 ? 0.315 -8.902 -19.310 1.00 86.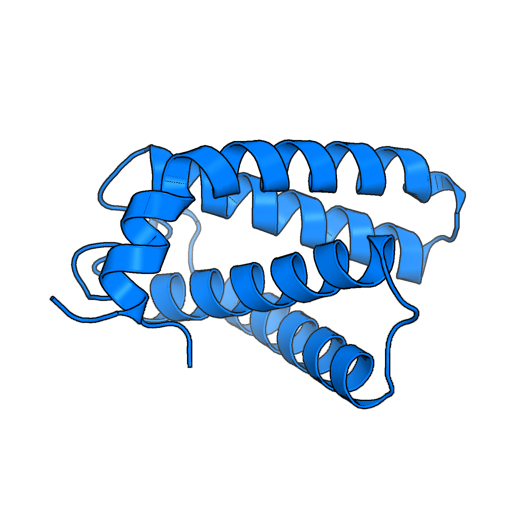31 93 ASP A N 1
ATOM 752 C CA . ASP A 1 93 ? -1.137 -9.000 -19.534 1.00 86.31 93 ASP A CA 1
ATOM 753 C C . ASP A 1 93 ? -1.954 -8.433 -18.355 1.00 86.31 93 ASP A C 1
ATOM 755 O O . ASP A 1 93 ? -3.100 -8.004 -18.510 1.00 86.31 93 ASP A O 1
ATOM 759 N N . ASN A 1 94 ? -1.354 -8.383 -17.160 1.00 87.81 94 ASN A N 1
ATOM 760 C CA . ASN A 1 94 ? -1.968 -7.835 -15.951 1.00 87.81 94 ASN A CA 1
ATOM 761 C C . ASN A 1 94 ? -1.601 -6.364 -15.686 1.00 87.81 94 ASN A C 1
ATOM 763 O O . ASN A 1 94 ? -2.103 -5.779 -14.720 1.00 87.81 94 ASN A O 1
ATOM 767 N N . LEU A 1 95 ? -0.758 -5.749 -16.525 1.00 88.56 95 LEU A N 1
ATOM 768 C CA . LEU A 1 95 ? -0.204 -4.413 -16.293 1.00 88.56 95 LEU A CA 1
ATOM 769 C C . LEU A 1 95 ? -1.303 -3.350 -16.193 1.00 88.56 95 LEU A C 1
ATOM 771 O O . LEU A 1 95 ? -1.289 -2.533 -15.275 1.00 88.56 95 LEU A O 1
ATOM 775 N N . ASN A 1 96 ? -2.311 -3.406 -17.067 1.00 90.44 96 ASN A N 1
ATOM 776 C CA . ASN A 1 96 ? -3.446 -2.478 -17.028 1.00 90.44 96 ASN A CA 1
ATOM 777 C C . ASN A 1 96 ? -4.242 -2.584 -15.718 1.00 90.44 96 ASN A C 1
ATOM 779 O O . ASN A 1 96 ? -4.626 -1.567 -15.137 1.00 90.44 96 ASN A O 1
ATOM 783 N N . GLY A 1 97 ? -4.450 -3.807 -15.221 1.00 91.81 97 GLY A N 1
ATOM 784 C CA . GLY A 1 97 ? -5.122 -4.041 -13.942 1.00 91.81 97 GLY A CA 1
ATOM 785 C C . GLY A 1 97 ? -4.317 -3.495 -12.762 1.00 91.81 97 GLY A C 1
ATOM 786 O O . GLY A 1 97 ? -4.881 -2.869 -11.863 1.00 91.81 97 GLY A O 1
ATOM 787 N N . TYR A 1 98 ? -2.993 -3.661 -12.793 1.00 92.31 98 TYR A N 1
ATOM 788 C CA . TYR A 1 98 ? -2.094 -3.051 -11.816 1.00 92.31 98 TYR A CA 1
ATOM 789 C C . TYR A 1 98 ? -2.140 -1.520 -11.859 1.00 92.31 98 TYR A C 1
ATOM 791 O O . TYR A 1 98 ? -2.322 -0.893 -10.816 1.00 92.31 98 TYR A O 1
ATOM 799 N N . VAL A 1 99 ? -2.047 -0.908 -13.043 1.00 91.94 99 VAL A N 1
ATOM 800 C CA . VAL A 1 99 ? -2.104 0.555 -13.196 1.00 91.94 99 VAL A CA 1
ATOM 801 C C . VAL A 1 99 ? -3.421 1.114 -12.655 1.00 91.94 99 VAL A C 1
ATOM 803 O O . VAL A 1 99 ? -3.415 2.106 -11.924 1.00 91.94 99 VAL A O 1
ATOM 806 N N . GLN A 1 100 ? -4.550 0.461 -12.942 1.00 94.25 100 GLN A N 1
ATOM 807 C CA . GLN A 1 100 ? -5.847 0.863 -12.401 1.00 94.25 100 GLN A CA 1
ATOM 808 C C . GLN A 1 100 ? -5.879 0.784 -10.868 1.00 94.25 100 GLN A C 1
ATOM 810 O O . GLN A 1 100 ? -6.305 1.741 -10.217 1.00 94.25 100 GLN A O 1
ATOM 815 N N . ALA A 1 101 ? -5.413 -0.325 -10.288 1.00 95.19 101 ALA A N 1
ATOM 816 C CA . ALA A 1 101 ? -5.389 -0.512 -8.840 1.00 95.19 101 ALA A CA 1
ATOM 817 C C . ALA A 1 101 ? -4.466 0.505 -8.146 1.00 95.19 101 ALA A C 1
ATOM 819 O O . ALA A 1 101 ? -4.866 1.118 -7.155 1.00 95.19 101 ALA A O 1
ATOM 820 N N . LYS A 1 102 ? -3.282 0.769 -8.715 1.00 94.56 102 LYS A N 1
ATOM 821 C CA . LYS A 1 102 ? -2.352 1.806 -8.243 1.00 94.56 102 LYS A CA 1
ATOM 822 C C . LYS A 1 102 ? -2.996 3.192 -8.242 1.00 94.56 102 LYS A C 1
ATOM 824 O O . LYS A 1 102 ? -2.868 3.930 -7.269 1.00 94.56 102 LYS A O 1
ATOM 829 N N . ASN A 1 103 ? -3.728 3.545 -9.298 1.00 93.88 103 ASN A N 1
ATOM 830 C CA . ASN A 1 103 ? -4.405 4.841 -9.386 1.00 93.88 103 ASN A CA 1
ATOM 831 C C . ASN A 1 103 ? -5.518 4.989 -8.336 1.00 93.88 103 ASN A C 1
ATOM 833 O O . ASN A 1 103 ? -5.662 6.056 -7.741 1.00 93.88 103 ASN A O 1
ATOM 837 N N . GLN A 1 104 ? -6.281 3.926 -8.066 1.00 95.31 104 GLN A N 1
ATOM 838 C CA . GLN A 1 104 ? -7.287 3.929 -6.998 1.00 95.31 104 GLN A CA 1
ATOM 839 C C . GLN A 1 104 ? -6.644 4.050 -5.609 1.00 95.31 104 GLN A C 1
ATOM 841 O O . GLN A 1 104 ? -7.112 4.831 -4.778 1.00 95.31 104 GLN A O 1
ATOM 846 N N . ALA A 1 105 ? -5.539 3.335 -5.377 1.00 95.44 105 ALA A N 1
ATOM 847 C CA . ALA A 1 105 ? -4.761 3.446 -4.148 1.00 95.44 105 ALA A CA 1
ATOM 848 C C . ALA A 1 105 ? -4.211 4.865 -3.951 1.00 95.44 105 ALA A C 1
ATOM 850 O O . ALA A 1 105 ? -4.343 5.412 -2.860 1.00 95.44 105 ALA A O 1
ATOM 851 N N . GLN A 1 106 ? -3.705 5.503 -5.011 1.00 93.88 106 GLN A N 1
ATOM 852 C CA . GLN A 1 106 ? -3.206 6.879 -4.959 1.00 93.88 106 GLN A CA 1
ATOM 853 C C . GLN A 1 106 ? -4.311 7.885 -4.60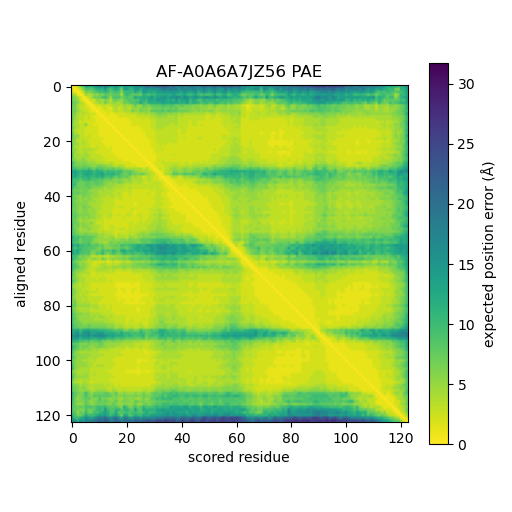1 1.00 93.88 106 GLN A C 1
ATOM 855 O O . GLN A 1 106 ? -4.092 8.787 -3.793 1.00 93.88 106 GLN A O 1
ATOM 860 N N . GLN A 1 107 ? -5.515 7.728 -5.159 1.00 92.69 107 GLN A N 1
ATOM 861 C CA . GLN A 1 107 ? -6.659 8.578 -4.809 1.00 92.69 107 GLN A CA 1
ATOM 862 C C . GLN A 1 107 ? -7.047 8.414 -3.335 1.00 92.69 107 GLN A C 1
ATOM 864 O O . GLN A 1 107 ? -7.255 9.402 -2.632 1.00 92.69 107 GLN A O 1
ATOM 869 N N . ALA A 1 108 ? -7.102 7.175 -2.841 1.00 92.69 108 ALA A N 1
ATOM 870 C CA . ALA A 1 108 ? -7.387 6.908 -1.435 1.00 92.69 108 ALA A CA 1
ATOM 871 C C . ALA A 1 108 ? -6.274 7.420 -0.505 1.00 92.69 108 ALA A C 1
ATOM 873 O O . ALA A 1 108 ? -6.568 7.928 0.578 1.00 92.69 108 ALA A O 1
ATOM 874 N N . TYR A 1 109 ? -5.011 7.329 -0.934 1.00 91.31 109 TYR A N 1
ATOM 875 C CA . TYR A 1 109 ? -3.865 7.861 -0.204 1.00 91.31 109 TYR A CA 1
ATOM 876 C C . TYR A 1 109 ? -3.974 9.376 -0.057 1.00 91.31 109 TYR A C 1
ATOM 878 O O . TYR A 1 109 ? -3.888 9.865 1.063 1.00 91.31 109 TYR A O 1
ATOM 886 N N . ALA A 1 110 ? -4.271 10.108 -1.135 1.00 89.62 110 ALA A N 1
ATOM 887 C CA . ALA A 1 110 ? -4.452 11.562 -1.090 1.00 89.62 110 ALA A CA 1
ATOM 888 C C . ALA A 1 110 ? -5.550 11.992 -0.094 1.00 89.62 110 ALA A C 1
ATOM 890 O O . ALA A 1 110 ? -5.396 12.974 0.628 1.00 89.62 110 ALA A O 1
ATOM 891 N N . LEU A 1 111 ? -6.636 11.219 0.021 1.00 87.88 111 LEU A N 1
ATOM 892 C CA . LEU A 1 111 ? -7.705 11.472 1.000 1.00 87.88 111 LEU A CA 1
ATOM 893 C C . LEU A 1 111 ? -7.282 11.192 2.453 1.00 87.88 111 LEU A C 1
ATOM 895 O O . LEU A 1 111 ? -7.844 11.763 3.391 1.00 87.88 111 LEU A O 1
ATOM 899 N N . ALA A 1 112 ? -6.312 10.300 2.658 1.00 85.75 112 ALA A N 1
ATOM 900 C CA . ALA A 1 112 ? -5.767 9.956 3.968 1.00 85.75 112 ALA A CA 1
ATOM 901 C C . ALA A 1 112 ? -4.473 10.719 4.308 1.00 85.75 112 ALA A C 1
ATOM 903 O O . ALA A 1 112 ? -4.045 10.695 5.463 1.00 85.75 112 ALA A O 1
ATOM 904 N N . GLU A 1 113 ? -3.875 11.419 3.343 1.00 82.31 113 GLU A N 1
ATOM 905 C CA . GLU A 1 113 ? -2.536 12.008 3.410 1.00 82.31 113 GLU A CA 1
ATOM 906 C C . GLU A 1 113 ? -2.388 12.973 4.584 1.00 82.31 113 GLU A C 1
ATOM 908 O O . GLU A 1 113 ? -1.440 12.863 5.354 1.00 82.31 113 GLU A O 1
ATOM 913 N N . THR A 1 114 ? -3.359 13.862 4.812 1.00 77.69 114 THR A N 1
ATOM 914 C CA . THR A 1 114 ? -3.322 14.773 5.968 1.00 77.69 114 THR A CA 1
ATOM 915 C C . THR A 1 114 ? -3.246 14.008 7.293 1.00 77.69 114 THR A C 1
ATOM 917 O O . THR A 1 114 ? -2.530 14.407 8.209 1.00 77.69 114 THR A O 1
ATOM 920 N N . ALA A 1 115 ? -3.960 12.885 7.405 1.00 75.75 115 ALA A N 1
ATOM 921 C CA . ALA A 1 115 ? -3.926 12.059 8.605 1.00 75.75 115 ALA A CA 1
ATOM 922 C C . ALA A 1 115 ? -2.595 11.300 8.731 1.00 75.75 115 ALA A C 1
ATOM 924 O O . ALA A 1 115 ? -2.066 11.205 9.834 1.00 75.75 115 ALA A O 1
ATOM 925 N N . ILE A 1 116 ? -2.031 10.812 7.622 1.00 79.00 116 ILE A N 1
ATOM 926 C CA . ILE A 1 116 ? -0.710 10.166 7.578 1.00 79.00 116 ILE A CA 1
ATOM 927 C C . ILE A 1 116 ? 0.384 11.164 7.978 1.00 79.00 116 ILE A C 1
ATOM 929 O O . ILE A 1 116 ? 1.140 10.897 8.908 1.00 79.00 116 ILE A O 1
ATOM 933 N N . ASN A 1 117 ? 0.406 12.349 7.372 1.00 75.62 117 ASN A N 1
ATOM 934 C CA . ASN A 1 117 ? 1.401 13.388 7.635 1.00 75.62 117 ASN A CA 1
ATOM 935 C C . ASN A 1 117 ? 1.358 13.872 9.090 1.00 75.62 117 ASN A C 1
ATOM 937 O O . ASN A 1 117 ? 2.403 14.106 9.696 1.00 75.62 117 ASN A O 1
ATOM 941 N N . ASN A 1 118 ? 0.167 13.984 9.686 1.00 73.31 118 ASN A N 1
ATOM 942 C CA . ASN A 1 118 ? 0.032 14.310 11.109 1.00 73.31 118 ASN A CA 1
ATOM 943 C C . ASN A 1 118 ? 0.597 13.198 12.008 1.00 73.31 118 ASN A C 1
ATOM 945 O O . ASN A 1 118 ? 1.211 13.487 13.036 1.00 73.31 118 ASN A O 1
ATOM 949 N N . LEU A 1 119 ? 0.437 11.930 11.617 1.00 71.31 119 LEU A N 1
ATOM 950 C CA . LEU A 1 119 ? 1.014 10.802 12.346 1.00 71.31 119 LEU A CA 1
ATOM 951 C C . LEU A 1 119 ? 2.542 10.757 12.222 1.00 71.31 119 LEU A C 1
ATOM 953 O O . LEU A 1 119 ? 3.218 10.460 13.207 1.00 71.31 119 LEU A O 1
ATOM 957 N N . GLU A 1 120 ? 3.092 11.048 11.043 1.00 65.88 120 GLU A N 1
ATOM 958 C CA . GLU A 1 120 ? 4.538 11.056 10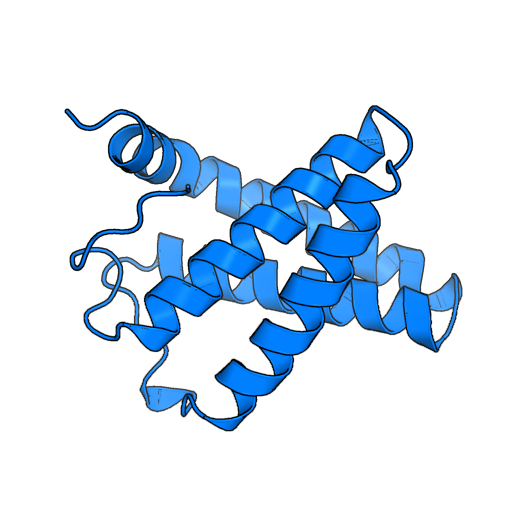.801 1.00 65.88 120 GLU A CA 1
ATOM 959 C C . GLU A 1 120 ? 5.241 12.199 11.544 1.00 65.88 120 GLU A C 1
ATOM 961 O O . GLU A 1 120 ? 6.251 11.962 12.218 1.00 65.88 120 GLU A O 1
ATOM 966 N N . ASN A 1 121 ? 4.654 13.399 11.508 1.00 63.00 121 ASN A N 1
ATOM 967 C CA . ASN A 1 121 ? 5.259 14.619 12.044 1.00 63.00 121 ASN A CA 1
ATOM 968 C C . ASN A 1 121 ? 5.032 14.853 13.544 1.00 63.00 121 ASN A C 1
ATOM 970 O O . ASN A 1 121 ? 5.658 15.748 14.102 1.00 63.00 121 ASN A O 1
ATOM 974 N N . GLY A 1 122 ? 4.199 14.049 14.215 1.00 52.97 122 GLY A N 1
ATOM 975 C CA . GLY A 1 122 ? 4.080 14.046 15.678 1.00 52.97 122 GLY A CA 1
ATOM 976 C C . GLY A 1 122 ? 3.822 15.422 16.300 1.00 52.97 122 GLY A C 1
ATOM 977 O O . GLY A 1 122 ? 4.595 15.841 17.159 1.00 52.97 122 GLY A O 1
ATOM 978 N N . LYS A 1 123 ? 2.757 16.103 15.866 1.00 44.38 123 LYS A N 1
ATOM 979 C CA . LYS A 1 123 ? 2.127 17.153 16.678 1.00 44.38 123 LYS A CA 1
ATOM 980 C C . LYS A 1 123 ? 1.120 16.537 17.640 1.00 44.38 123 LYS A C 1
ATOM 982 O O . LYS A 1 123 ? 0.412 15.597 17.210 1.00 44.38 123 LYS A O 1
#

pLDDT: mean 84.78, std 9.48, range [44.38, 95.44]

Nearest PDB structures (foldseek):
  8snb-assembly1_6Q  TM=3.666E-01  e=8.605E-01  Strongylocentrotus purpuratus
  1ory-assembly1_A  TM=3.716E-01  e=2.474E+00  Aquifex aeolicus VF5
  1orj-assembly1_A  TM=3.345E-01  e=4.424E+00  Aquifex aeolicus VF5
  4txp-assembly2_B  TM=3.058E-01  e=8.337E+00  Homo sapiens

Solvent-accessible surface area (backbone atoms only — not comparable to full-atom values): 6756 Å² total; per-residue (Å²): 128,88,48,75,60,65,76,52,23,84,43,66,66,53,46,52,48,49,49,44,42,50,52,47,49,54,50,60,56,46,48,76,80,40,82,78,48,76,68,51,52,53,49,42,54,55,38,51,55,50,45,57,55,48,58,76,70,53,53,76,89,62,68,54,50,70,46,70,59,54,47,50,27,48,55,27,35,52,48,20,54,53,28,45,52,42,26,76,73,67,37,72,88,32,42,66,58,19,53,51,28,44,53,52,22,51,55,33,42,64,74,36,40,71,63,48,53,46,42,63,68,65,121

Sequence (123 aa):
MLKINQNVSKDAQTRTLLKELLKVHQIHQAYNVRDLTDADEQILEKSFNLTRELMSKISTKKIKFADKKWDSLFNFLMAEQIAFARVLASGDDNLNGYVQAKNQAQQAYALAETAINNLENGK

Organism: Lactobacillus helveticus (NCBI:txid1587)